Protein AF-A0A2V7S3F6-F1 (afdb_monomer_lite)

Radius of gyration: 14.81 Å; chains: 1; bounding box: 33×21×45 Å

Structure (mmCIF, N/CA/C/O backbone):
data_AF-A0A2V7S3F6-F1
#
_entry.id   AF-A0A2V7S3F6-F1
#
loop_
_atom_site.group_PDB
_atom_site.id
_atom_site.type_symbol
_atom_site.label_atom_id
_atom_site.label_alt_id
_atom_site.label_comp_id
_atom_site.label_asym_id
_atom_site.label_entity_id
_atom_site.label_seq_id
_atom_site.pdbx_PDB_ins_code
_atom_site.Cartn_x
_atom_site.Cartn_y
_atom_site.Cartn_z
_atom_site.occupancy
_atom_site.B_iso_or_equiv
_atom_site.auth_seq_id
_atom_site.auth_comp_id
_atom_site.auth_asym_id
_atom_site.auth_atom_id
_atom_site.pdbx_PDB_model_num
ATOM 1 N N . MET A 1 1 ? -8.929 11.923 28.134 1.00 72.19 1 MET A N 1
ATOM 2 C CA . MET A 1 1 ? -8.927 10.484 27.789 1.00 72.19 1 MET A CA 1
ATOM 3 C C . MET A 1 1 ? -8.896 10.377 26.276 1.00 72.19 1 MET A C 1
ATOM 5 O O . MET A 1 1 ? -9.654 11.090 25.635 1.00 72.19 1 MET A O 1
ATOM 9 N N . ILE A 1 2 ? -7.980 9.589 25.711 1.00 77.00 2 ILE A N 1
ATOM 10 C CA . ILE A 1 2 ? -7.902 9.383 24.257 1.00 77.00 2 ILE A CA 1
ATOM 11 C C . ILE A 1 2 ? -9.073 8.491 23.841 1.00 77.00 2 ILE A C 1
ATOM 13 O O . ILE A 1 2 ? -9.258 7.418 24.416 1.00 77.00 2 ILE A O 1
ATOM 17 N N . ASP A 1 3 ? -9.858 8.935 22.860 1.00 84.69 3 ASP A N 1
ATOM 18 C CA . ASP A 1 3 ? -10.910 8.117 22.262 1.00 84.69 3 ASP A CA 1
ATOM 19 C C . ASP A 1 3 ? -10.270 7.084 21.328 1.00 84.69 3 ASP A C 1
ATOM 21 O O . ASP A 1 3 ? -9.844 7.388 20.212 1.00 84.69 3 ASP A O 1
ATOM 25 N N . ARG A 1 4 ? -10.174 5.850 21.824 1.00 83.81 4 ARG A N 1
ATOM 26 C CA . ARG A 1 4 ? -9.542 4.728 21.127 1.00 83.81 4 ARG A CA 1
ATOM 27 C C . ARG A 1 4 ? -10.202 4.430 19.777 1.00 83.81 4 ARG A C 1
ATOM 29 O O . ARG A 1 4 ? -9.500 4.017 18.860 1.00 83.81 4 ARG A O 1
ATOM 36 N N . ARG A 1 5 ? -11.500 4.712 19.637 1.00 84.38 5 ARG A N 1
ATOM 37 C CA . ARG A 1 5 ? -12.261 4.489 18.399 1.00 84.38 5 ARG A CA 1
ATOM 38 C C . ARG A 1 5 ? -11.853 5.489 17.333 1.00 84.38 5 ARG A C 1
ATOM 40 O O . ARG A 1 5 ? -11.540 5.122 16.206 1.00 84.38 5 ARG A O 1
ATOM 47 N N . LYS A 1 6 ? -11.751 6.761 17.726 1.00 87.00 6 LYS A N 1
ATOM 48 C CA . LYS A 1 6 ? -11.267 7.822 16.838 1.00 87.00 6 LYS A CA 1
ATOM 49 C C . LYS A 1 6 ? -9.832 7.558 16.375 1.00 87.00 6 LYS A C 1
ATOM 51 O O . LYS A 1 6 ? -9.512 7.815 15.220 1.00 87.00 6 LYS A O 1
ATOM 56 N N . VAL A 1 7 ? -8.987 7.008 17.251 1.00 89.62 7 VAL A N 1
ATOM 57 C CA . VAL A 1 7 ? -7.617 6.601 16.897 1.00 89.62 7 VAL A CA 1
ATOM 58 C C . VAL A 1 7 ? -7.608 5.435 15.907 1.00 89.62 7 VAL A C 1
ATOM 60 O O . VAL A 1 7 ? -6.878 5.509 14.925 1.00 89.62 7 VAL A O 1
ATOM 63 N N . GLN A 1 8 ? -8.415 4.391 16.115 1.00 88.75 8 GLN A N 1
ATOM 64 C CA . GLN A 1 8 ? -8.503 3.261 15.177 1.00 88.75 8 GLN A CA 1
ATOM 65 C C . GLN A 1 8 ? -8.984 3.696 13.793 1.00 88.75 8 GLN A C 1
ATOM 67 O O . GLN A 1 8 ? -8.366 3.326 12.800 1.00 88.75 8 GLN A O 1
ATOM 72 N N . ARG A 1 9 ? -9.999 4.562 13.732 1.00 90.38 9 ARG A N 1
ATOM 73 C CA . ARG A 1 9 ? -10.497 5.114 12.470 1.00 90.38 9 ARG A CA 1
ATOM 74 C C . ARG A 1 9 ? -9.431 5.914 11.718 1.00 90.38 9 ARG A C 1
ATOM 76 O O . ARG A 1 9 ? -9.215 5.679 10.536 1.00 90.38 9 ARG A O 1
ATOM 83 N N . LEU A 1 10 ? -8.726 6.811 12.413 1.00 93.00 10 LEU A N 1
ATOM 84 C CA . LEU A 1 10 ? -7.630 7.594 11.824 1.00 93.00 10 LEU A CA 1
ATOM 85 C C . LEU A 1 10 ? -6.474 6.705 11.348 1.00 93.00 10 LEU A C 1
ATOM 87 O O . LEU A 1 10 ? -5.862 6.980 10.317 1.00 93.00 10 LEU A O 1
ATOM 91 N N . LEU A 1 11 ? -6.170 5.637 12.090 1.00 93.88 11 LEU A N 1
ATOM 92 C CA . LEU A 1 11 ? -5.173 4.650 11.682 1.00 93.88 11 LEU A CA 1
ATOM 93 C C . LEU A 1 11 ? -5.623 3.886 10.433 1.00 93.88 11 LEU A C 1
ATOM 95 O O . LEU A 1 11 ? -4.824 3.746 9.513 1.00 93.88 11 LEU A O 1
ATOM 99 N N . GLY A 1 12 ? -6.879 3.436 10.377 1.00 93.94 12 GLY A N 1
ATOM 100 C CA . GLY A 1 12 ? -7.450 2.765 9.209 1.00 93.94 12 GLY A CA 1
ATOM 101 C C . GLY A 1 12 ? -7.391 3.639 7.956 1.00 93.94 12 GLY A C 1
ATOM 102 O O . GLY A 1 12 ? -6.859 3.208 6.933 1.00 93.94 12 GLY A O 1
ATOM 103 N N . GLU A 1 13 ? -7.819 4.899 8.071 1.00 94.75 13 GLU A N 1
ATOM 104 C CA . GLU A 1 13 ? -7.736 5.904 7.002 1.00 94.75 13 GLU A CA 1
ATOM 105 C C . GLU A 1 13 ? -6.290 6.112 6.531 1.00 94.75 13 GLU A C 1
ATOM 107 O O . GLU A 1 13 ? -5.998 6.017 5.341 1.00 94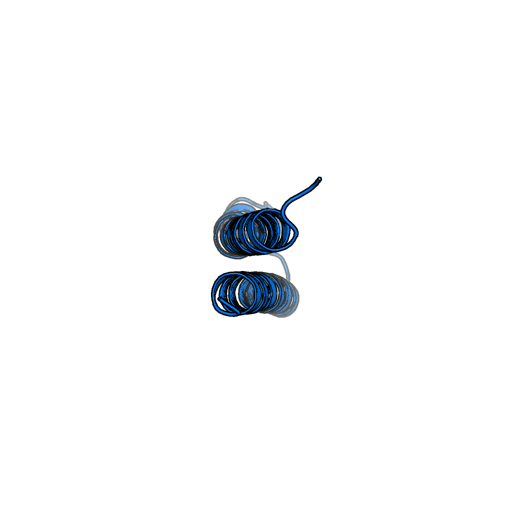.75 13 GLU A O 1
ATOM 112 N N . THR A 1 14 ? -5.357 6.282 7.471 1.00 95.81 14 THR A N 1
ATOM 113 C CA . THR A 1 14 ? -3.936 6.485 7.149 1.00 95.81 14 THR A CA 1
ATOM 114 C C . THR A 1 14 ? -3.327 5.266 6.44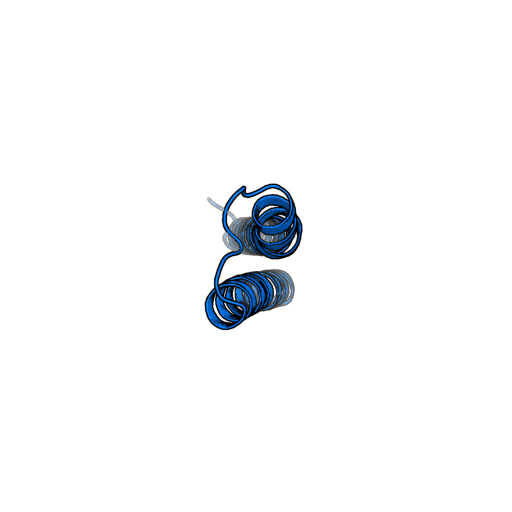9 1.00 95.81 14 THR A C 1
ATOM 116 O O . THR A 1 14 ? -2.596 5.407 5.469 1.00 95.81 14 THR A O 1
ATOM 119 N N . ILE A 1 15 ? -3.622 4.056 6.932 1.00 95.94 15 ILE A N 1
ATOM 120 C CA . ILE A 1 15 ? -3.122 2.803 6.346 1.00 95.94 15 ILE A CA 1
ATOM 121 C C . ILE A 1 15 ? -3.687 2.614 4.933 1.00 95.94 15 ILE A C 1
ATOM 123 O O . ILE A 1 15 ? -2.943 2.250 4.016 1.00 95.94 15 ILE A O 1
ATOM 127 N N . ARG A 1 16 ? -4.979 2.902 4.741 1.00 96.69 16 ARG A N 1
ATOM 128 C CA . ARG A 1 16 ? -5.636 2.847 3.433 1.00 96.69 16 ARG A CA 1
ATOM 129 C C . ARG A 1 16 ? -4.981 3.810 2.450 1.00 96.69 16 ARG A C 1
ATOM 131 O O . ARG A 1 16 ? -4.648 3.401 1.338 1.00 96.69 16 ARG A O 1
ATOM 138 N N . ASP A 1 17 ? -4.753 5.049 2.866 1.00 96.94 17 ASP A N 1
ATOM 139 C CA . ASP A 1 17 ? -4.159 6.079 2.016 1.00 96.94 17 ASP A CA 1
ATOM 140 C C . ASP A 1 17 ? -2.723 5.720 1.613 1.00 96.94 17 ASP A C 1
ATOM 142 O O . ASP A 1 17 ? -2.369 5.834 0.439 1.00 96.94 17 ASP A O 1
ATOM 146 N N . ILE A 1 18 ? -1.917 5.177 2.533 1.00 96.12 18 ILE A N 1
ATOM 147 C CA . ILE A 1 18 ? -0.589 4.631 2.204 1.00 96.12 18 ILE A CA 1
ATOM 148 C C . ILE A 1 18 ? -0.707 3.516 1.157 1.00 96.12 18 ILE A C 1
ATOM 150 O O . ILE A 1 18 ? 0.052 3.498 0.186 1.00 96.12 18 ILE A O 1
ATOM 154 N N . GLY A 1 19 ? -1.663 2.601 1.323 1.00 96.31 19 GLY A N 1
ATOM 155 C CA . GLY A 1 19 ? -1.920 1.541 0.352 1.00 96.31 19 GLY A CA 1
ATOM 156 C C . GLY A 1 19 ? -2.270 2.083 -1.039 1.00 96.31 19 GLY A C 1
ATOM 157 O O . GLY A 1 19 ? -1.698 1.627 -2.031 1.00 96.31 19 GLY A O 1
ATOM 158 N N . ILE A 1 20 ? -3.133 3.103 -1.122 1.00 96.56 20 ILE A N 1
ATOM 159 C CA . ILE A 1 20 ? -3.483 3.780 -2.384 1.00 96.56 20 ILE A CA 1
ATOM 160 C C . ILE A 1 20 ? -2.242 4.413 -3.017 1.00 96.56 20 ILE A C 1
ATOM 162 O O . ILE A 1 20 ? -2.004 4.222 -4.211 1.00 96.56 20 ILE A O 1
ATOM 166 N N . LEU A 1 21 ? -1.425 5.119 -2.230 1.00 96.56 21 LEU A N 1
ATOM 167 C CA . LEU A 1 21 ? -0.189 5.722 -2.726 1.00 96.56 21 LEU A CA 1
ATOM 168 C C . LEU A 1 21 ? 0.745 4.662 -3.323 1.00 96.56 21 LEU A C 1
ATOM 170 O O . LEU A 1 21 ? 1.267 4.866 -4.414 1.00 96.56 21 LEU A O 1
ATOM 174 N N . ILE A 1 22 ? 0.907 3.508 -2.675 1.00 95.19 22 ILE A N 1
ATOM 175 C CA . ILE A 1 22 ? 1.739 2.411 -3.192 1.00 95.19 22 ILE A CA 1
ATOM 176 C C . ILE A 1 22 ? 1.182 1.863 -4.514 1.00 95.19 22 ILE A C 1
ATOM 178 O O . ILE A 1 22 ? 1.937 1.695 -5.472 1.00 95.19 22 ILE A O 1
ATOM 182 N N . VAL A 1 23 ? -0.128 1.602 -4.589 1.00 96.12 23 VAL A N 1
ATOM 183 C CA . VAL A 1 23 ? -0.768 1.022 -5.786 1.00 96.12 23 VAL A CA 1
ATOM 184 C C . VAL A 1 23 ? -0.749 1.985 -6.974 1.00 96.12 23 VAL A C 1
ATOM 186 O O . VAL A 1 23 ? -0.651 1.535 -8.112 1.00 96.12 23 VAL A O 1
ATOM 189 N N . VAL A 1 24 ? -0.827 3.295 -6.736 1.00 95.00 24 VAL A N 1
ATOM 190 C CA . VAL A 1 24 ? -0.802 4.303 -7.804 1.00 95.00 24 VAL A CA 1
ATOM 191 C C . VAL A 1 24 ? 0.632 4.650 -8.194 1.00 95.00 24 VAL A C 1
ATOM 193 O O . VAL A 1 24 ? 0.992 4.566 -9.369 1.00 95.00 24 VAL A O 1
ATOM 196 N N . PHE A 1 25 ? 1.464 5.023 -7.221 1.00 93.88 25 PHE A N 1
ATOM 197 C CA . PHE A 1 25 ? 2.804 5.537 -7.490 1.00 93.88 25 PHE A CA 1
ATOM 198 C C . PHE A 1 25 ? 3.834 4.443 -7.750 1.00 93.88 25 PHE A C 1
ATOM 200 O O . PHE A 1 25 ? 4.746 4.689 -8.527 1.00 93.88 25 PHE A O 1
ATOM 207 N N . GLY A 1 26 ? 3.697 3.239 -7.189 1.00 90.50 26 GLY A N 1
ATOM 208 C CA . GLY A 1 26 ? 4.626 2.135 -7.461 1.00 90.50 26 GLY A CA 1
ATOM 209 C C . GLY A 1 26 ? 4.680 1.760 -8.951 1.00 90.50 26 GLY A C 1
ATOM 210 O O . GLY A 1 26 ? 5.757 1.786 -9.549 1.00 90.50 26 GLY A O 1
ATOM 211 N N . PRO A 1 27 ? 3.534 1.467 -9.593 1.00 89.56 27 PRO A N 1
ATOM 212 C CA . PRO A 1 27 ? 3.474 1.242 -11.033 1.00 89.56 27 PRO A CA 1
ATOM 213 C C . PRO A 1 27 ? 3.874 2.467 -11.846 1.00 89.56 27 PRO A C 1
ATOM 215 O O . PRO A 1 27 ? 4.597 2.329 -12.829 1.00 89.56 27 PRO A O 1
ATOM 218 N N . LEU A 1 28 ? 3.428 3.658 -11.441 1.00 91.44 28 LEU A N 1
ATOM 219 C CA . LEU A 1 28 ? 3.744 4.893 -12.152 1.00 91.44 28 LEU A CA 1
ATOM 220 C C . LEU A 1 28 ? 5.254 5.162 -12.163 1.00 91.44 28 LEU A C 1
ATOM 222 O O . LEU A 1 28 ? 5.800 5.445 -13.222 1.00 91.44 28 LEU A O 1
ATOM 226 N N . ASP A 1 29 ? 5.942 4.988 -11.037 1.00 90.50 29 ASP A N 1
ATOM 227 C CA . ASP A 1 29 ? 7.397 5.119 -10.948 1.00 90.50 29 ASP A CA 1
ATOM 228 C C . ASP A 1 29 ? 8.102 4.100 -11.856 1.00 90.50 29 ASP A C 1
ATOM 230 O O . ASP A 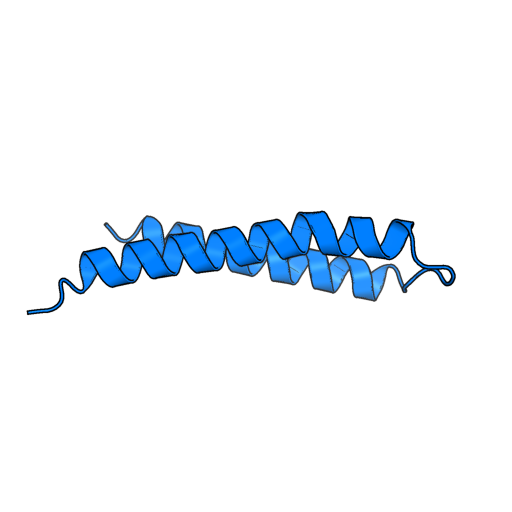1 29 ? 8.954 4.464 -12.666 1.00 90.50 29 ASP A O 1
ATOM 234 N N . ALA A 1 30 ? 7.654 2.841 -11.844 1.00 89.81 30 ALA A N 1
ATOM 235 C CA . ALA A 1 30 ? 8.171 1.800 -12.729 1.00 89.81 30 ALA A CA 1
ATOM 236 C C . ALA A 1 30 ? 8.021 2.115 -14.231 1.00 89.81 30 ALA A C 1
ATOM 238 O O . ALA A 1 30 ? 8.838 1.654 -15.029 1.00 89.81 30 ALA A O 1
ATOM 239 N N . PHE A 1 31 ? 7.010 2.896 -14.631 1.00 87.62 31 PHE A N 1
ATOM 240 C CA . PHE A 1 31 ? 6.861 3.357 -16.018 1.00 87.62 31 PHE A CA 1
ATOM 241 C C . PHE A 1 31 ? 7.907 4.401 -16.423 1.00 87.62 31 PHE A C 1
ATOM 243 O O . PHE A 1 31 ? 8.272 4.459 -17.599 1.00 87.62 31 PHE A O 1
ATOM 250 N N . PHE A 1 32 ? 8.385 5.216 -15.482 1.00 90.38 32 PHE A N 1
ATOM 251 C CA . PHE A 1 32 ? 9.372 6.268 -15.742 1.00 90.38 32 PHE A CA 1
ATOM 252 C C . PHE A 1 32 ? 10.819 5.825 -15.484 1.00 90.38 32 PHE A C 1
ATOM 254 O O . PHE A 1 32 ? 11.754 6.547 -15.839 1.00 90.38 32 PHE A O 1
ATOM 261 N N . GLN A 1 33 ? 11.032 4.635 -14.917 1.00 87.44 33 GLN A N 1
ATOM 262 C CA . GLN A 1 33 ? 12.367 4.078 -14.721 1.00 87.44 33 GLN A CA 1
ATOM 263 C C . GLN A 1 33 ? 13.031 3.688 -16.053 1.00 87.44 33 GLN A C 1
ATOM 265 O O . GLN A 1 33 ? 12.421 3.117 -16.958 1.00 87.44 33 GLN A O 1
ATOM 270 N N . LYS A 1 34 ? 14.332 3.991 -16.163 1.00 83.62 34 LYS A N 1
ATOM 271 C CA . LYS A 1 34 ? 15.156 3.688 -17.347 1.00 83.62 34 LYS A CA 1
ATOM 272 C C . LYS A 1 34 ? 15.322 2.181 -17.567 1.00 83.62 34 LYS A C 1
ATOM 274 O O . LYS A 1 34 ? 15.392 1.728 -18.708 1.00 83.62 34 LYS A O 1
ATOM 279 N N . GLU A 1 35 ? 15.379 1.420 -16.481 1.00 86.19 35 GLU A N 1
ATOM 280 C CA . GLU A 1 35 ? 15.375 -0.038 -16.489 1.00 86.19 35 GLU A CA 1
ATOM 281 C C . GLU A 1 35 ? 14.001 -0.519 -16.043 1.00 86.19 35 GLU A C 1
ATOM 283 O O . GLU A 1 35 ? 13.472 -0.053 -15.037 1.00 86.19 35 GLU A O 1
ATOM 288 N N . ARG A 1 36 ? 13.401 -1.441 -16.802 1.00 81.19 36 ARG A N 1
ATOM 289 C CA . ARG A 1 36 ? 12.080 -1.960 -16.452 1.00 81.19 36 ARG A CA 1
ATOM 290 C C . ARG A 1 36 ? 12.217 -2.898 -15.253 1.00 81.19 36 ARG A C 1
ATOM 292 O O . ARG A 1 36 ? 12.908 -3.912 -15.385 1.00 81.19 36 ARG A O 1
ATOM 299 N N . PRO A 1 37 ? 11.554 -2.620 -14.118 1.00 82.12 37 PRO A N 1
ATOM 300 C CA . PRO A 1 37 ? 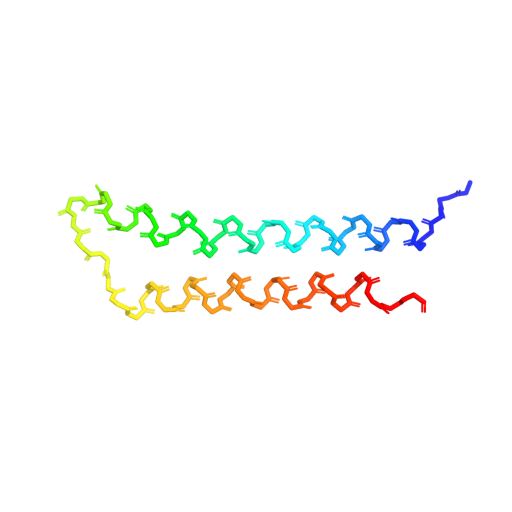11.557 -3.551 -13.003 1.00 82.12 37 PRO A CA 1
ATOM 301 C C . PRO A 1 37 ? 10.888 -4.867 -13.408 1.00 82.12 37 PRO A C 1
ATOM 303 O O . PRO A 1 37 ? 10.037 -4.922 -14.301 1.00 82.12 37 PRO A O 1
ATOM 306 N N . SER A 1 38 ? 11.280 -5.950 -12.736 1.00 89.62 38 SER A N 1
ATOM 307 C CA . SER A 1 38 ? 10.662 -7.259 -12.943 1.00 89.62 38 SER A CA 1
ATOM 308 C C . SER A 1 38 ? 9.155 -7.177 -12.708 1.00 89.62 38 SER A C 1
ATOM 310 O O . SER A 1 38 ? 8.705 -6.650 -11.689 1.00 89.62 38 SER A O 1
ATOM 312 N N . PHE A 1 39 ? 8.376 -7.768 -13.616 1.00 89.62 39 PHE A N 1
ATOM 313 C CA . PHE A 1 39 ? 6.923 -7.872 -13.475 1.00 89.62 39 PHE A CA 1
ATOM 314 C C . PHE A 1 39 ? 6.518 -8.487 -12.129 1.00 89.62 39 PHE A C 1
ATOM 316 O O . PHE A 1 39 ? 5.561 -8.040 -11.505 1.00 89.62 39 PHE A O 1
ATOM 323 N N . LEU A 1 40 ? 7.284 -9.472 -11.647 1.00 92.44 40 LEU A N 1
ATOM 324 C CA . LEU A 1 40 ? 7.028 -10.129 -10.367 1.00 92.44 40 LEU A CA 1
ATOM 325 C C . LEU A 1 40 ? 7.200 -9.164 -9.187 1.00 92.44 40 LEU A C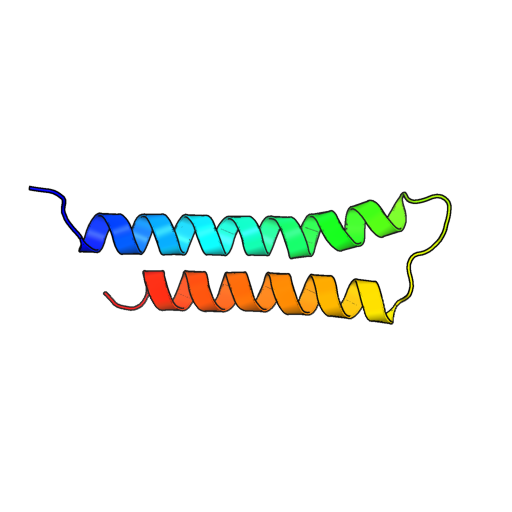 1
ATOM 327 O O . LEU A 1 40 ? 6.402 -9.184 -8.254 1.00 92.44 40 LEU A O 1
ATOM 331 N N . LEU A 1 41 ? 8.205 -8.288 -9.250 1.00 90.06 41 LEU A N 1
ATOM 332 C CA . LEU A 1 41 ? 8.424 -7.263 -8.232 1.00 90.06 41 LEU A CA 1
ATOM 333 C C . LEU A 1 41 ? 7.289 -6.233 -8.247 1.00 90.06 41 LEU A C 1
ATOM 335 O O . LEU A 1 41 ? 6.762 -5.892 -7.192 1.00 90.06 41 LEU A O 1
ATOM 339 N N . LEU A 1 42 ? 6.850 -5.812 -9.436 1.00 91.25 42 LEU A N 1
ATOM 340 C CA . LEU A 1 42 ? 5.716 -4.900 -9.580 1.00 91.25 42 LEU A CA 1
ATOM 341 C C . LEU A 1 42 ? 4.418 -5.503 -9.022 1.00 91.25 42 LEU A C 1
ATOM 343 O O . LEU A 1 42 ? 3.686 -4.842 -8.288 1.00 91.25 42 LEU A O 1
ATOM 347 N N . ALA A 1 43 ? 4.154 -6.774 -9.334 1.00 94.00 43 ALA A N 1
ATOM 348 C CA . ALA A 1 43 ? 2.986 -7.494 -8.846 1.00 94.00 43 ALA A CA 1
ATOM 349 C C . ALA A 1 43 ? 2.986 -7.615 -7.314 1.00 94.00 43 ALA A C 1
ATOM 351 O O . ALA A 1 43 ? 1.942 -7.430 -6.691 1.00 94.00 43 ALA A O 1
ATOM 352 N N . LEU A 1 44 ? 4.150 -7.862 -6.699 1.00 95.31 44 LEU A N 1
ATOM 353 C CA . LEU A 1 44 ? 4.292 -7.887 -5.239 1.00 95.31 44 LEU A CA 1
ATOM 354 C C . LEU A 1 44 ? 4.011 -6.522 -4.606 1.00 95.31 44 LEU A C 1
ATOM 356 O O . LEU A 1 44 ? 3.300 -6.458 -3.605 1.00 95.31 44 LEU A O 1
ATOM 360 N N . VAL A 1 45 ? 4.521 -5.437 -5.195 1.00 94.06 45 VAL A N 1
ATOM 361 C CA . VAL A 1 45 ? 4.263 -4.069 -4.714 1.00 94.06 45 VAL A CA 1
ATOM 362 C C . VAL A 1 45 ? 2.767 -3.755 -4.751 1.00 94.06 45 VAL A C 1
ATOM 364 O O . VAL A 1 45 ? 2.211 -3.290 -3.756 1.00 94.06 45 VAL A O 1
ATOM 367 N N . VAL A 1 46 ? 2.094 -4.070 -5.862 1.00 95.50 46 VAL A N 1
ATOM 368 C CA . VAL A 1 46 ? 0.644 -3.863 -5.995 1.00 95.50 46 VAL A CA 1
ATOM 369 C C . VAL A 1 46 ? -0.127 -4.724 -4.994 1.00 95.50 46 VAL A C 1
ATOM 371 O O . VAL A 1 46 ? -1.013 -4.212 -4.313 1.00 95.50 46 VAL A O 1
ATOM 374 N N . ALA A 1 47 ? 0.223 -6.005 -4.850 1.00 96.75 47 ALA A N 1
ATOM 375 C CA . ALA A 1 47 ? -0.424 -6.898 -3.890 1.00 96.75 47 ALA A CA 1
ATOM 376 C C . ALA A 1 47 ? -0.286 -6.390 -2.444 1.00 96.75 47 ALA A C 1
ATOM 378 O O . ALA A 1 47 ? -1.250 -6.427 -1.680 1.00 96.75 47 ALA A O 1
ATOM 379 N N . PHE A 1 48 ? 0.886 -5.868 -2.079 1.00 95.75 48 PHE A N 1
ATOM 380 C CA . PHE A 1 48 ? 1.132 -5.307 -0.754 1.00 95.75 48 PHE A CA 1
ATOM 381 C C . PHE A 1 48 ? 0.334 -4.018 -0.513 1.00 95.75 48 PHE A C 1
ATOM 383 O O . PHE A 1 48 ? -0.279 -3.856 0.541 1.00 95.75 48 PHE A O 1
ATOM 390 N N . GLY A 1 49 ? 0.265 -3.134 -1.512 1.00 96.19 49 GLY A N 1
ATOM 391 C CA . GLY A 1 49 ? -0.568 -1.935 -1.442 1.00 96.19 49 GLY A CA 1
ATOM 392 C C . GLY A 1 49 ? -2.061 -2.262 -1.304 1.00 96.19 49 GLY A C 1
ATOM 393 O O . GLY A 1 49 ? -2.742 -1.676 -0.465 1.00 96.19 49 GLY A O 1
ATOM 394 N N . LEU A 1 50 ? -2.559 -3.263 -2.039 1.00 97.56 50 LEU A N 1
ATOM 395 C CA . LEU A 1 50 ? -3.936 -3.755 -1.896 1.00 97.56 50 LEU A CA 1
ATOM 396 C C . LEU A 1 50 ? -4.206 -4.336 -0.504 1.00 97.56 50 LEU A C 1
ATOM 398 O O . LEU A 1 50 ? -5.282 -4.116 0.050 1.00 97.56 50 LEU A O 1
ATOM 402 N N . LEU A 1 51 ? -3.234 -5.039 0.080 1.00 97.31 51 LEU A N 1
ATOM 403 C CA . LEU A 1 51 ? -3.348 -5.561 1.439 1.00 97.31 51 LEU A CA 1
ATOM 404 C C . LEU A 1 51 ? -3.470 -4.427 2.465 1.00 97.31 51 LEU A C 1
ATOM 406 O O . LEU A 1 51 ? -4.313 -4.507 3.354 1.00 97.31 51 LEU A O 1
ATOM 410 N N . PHE A 1 52 ? -2.704 -3.345 2.316 1.00 96.12 52 PHE A N 1
ATOM 411 C CA . PHE A 1 52 ? -2.858 -2.153 3.157 1.00 96.12 52 PHE A CA 1
ATOM 412 C C . PHE A 1 52 ? -4.213 -1.476 2.983 1.00 96.12 52 PHE A C 1
ATOM 414 O O . PHE A 1 52 ? -4.843 -1.138 3.980 1.00 96.12 52 PHE A O 1
ATOM 421 N N . ILE A 1 53 ? -4.7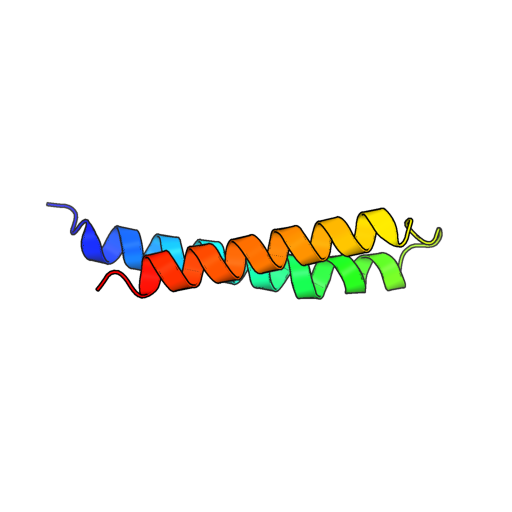15 -1.351 1.754 1.00 96.81 53 ILE A N 1
ATOM 422 C CA . ILE A 1 53 ? -6.068 -0.828 1.520 1.00 96.81 53 ILE A CA 1
ATOM 423 C C . ILE A 1 53 ? -7.104 -1.684 2.255 1.00 96.81 53 ILE A C 1
ATOM 425 O O . ILE A 1 53 ? -7.933 -1.145 2.984 1.00 96.81 53 ILE A O 1
ATOM 429 N N . ALA A 1 54 ? -7.029 -3.009 2.114 1.00 96.88 54 ALA A N 1
ATOM 430 C CA . ALA A 1 54 ? -7.958 -3.925 2.767 1.00 96.88 54 ALA A CA 1
ATOM 431 C C . ALA A 1 54 ? -7.888 -3.827 4.299 1.00 96.88 54 ALA A C 1
ATOM 433 O O . ALA A 1 54 ? -8.923 -3.713 4.950 1.00 96.88 54 ALA A O 1
ATOM 434 N N . VAL A 1 55 ? -6.683 -3.813 4.879 1.00 95.31 55 VAL A N 1
ATOM 435 C CA . VAL A 1 55 ? -6.490 -3.652 6.330 1.00 95.31 55 VAL A CA 1
ATOM 436 C C . VAL A 1 55 ? -7.026 -2.304 6.811 1.00 95.31 55 VAL A C 1
ATOM 438 O O . VAL A 1 55 ? -7.708 -2.254 7.830 1.00 95.31 55 VAL A O 1
ATOM 441 N N . GLY A 1 56 ? -6.761 -1.224 6.074 1.00 93.56 56 GLY A N 1
ATOM 442 C CA . GLY A 1 56 ? -7.261 0.108 6.401 1.00 93.56 56 GLY A CA 1
ATOM 443 C C . GLY A 1 56 ? -8.789 0.172 6.411 1.00 93.56 56 GLY A C 1
ATOM 444 O O . GLY A 1 56 ? -9.365 0.687 7.365 1.00 93.56 56 GLY A O 1
ATOM 445 N N . ILE A 1 57 ? -9.440 -0.436 5.410 1.00 93.75 57 ILE A N 1
ATOM 446 C CA . ILE A 1 57 ? -10.906 -0.547 5.337 1.00 93.75 57 ILE A CA 1
ATOM 447 C C . ILE A 1 57 ? -11.457 -1.373 6.502 1.00 93.75 57 ILE A C 1
ATOM 449 O O . ILE A 1 57 ? -12.446 -0.970 7.100 1.00 93.75 57 ILE A O 1
ATOM 453 N N . ILE A 1 58 ? -10.838 -2.507 6.849 1.00 93.38 58 ILE A N 1
ATOM 454 C CA . ILE A 1 58 ? -11.297 -3.343 7.971 1.00 93.38 58 ILE A CA 1
ATOM 455 C C . ILE A 1 58 ? -11.206 -2.567 9.290 1.00 93.38 58 ILE A C 1
ATOM 457 O O . ILE A 1 58 ? -12.166 -2.550 10.051 1.00 93.38 58 ILE A O 1
ATOM 461 N N . LEU A 1 59 ? -10.089 -1.876 9.536 1.00 89.69 59 LEU A N 1
ATOM 462 C CA . LEU A 1 59 ? -9.896 -1.065 10.744 1.00 89.69 59 LEU A CA 1
ATOM 463 C C . LEU A 1 59 ? -10.846 0.136 10.824 1.00 89.69 59 LEU A C 1
ATOM 465 O O . LEU A 1 59 ? -11.189 0.573 11.919 1.00 89.69 59 LEU A O 1
ATOM 469 N N . GLU A 1 60 ? -11.246 0.685 9.678 1.00 85.88 60 GLU A N 1
ATOM 470 C CA . GLU A 1 60 ? -12.272 1.725 9.592 1.00 85.88 60 GLU A CA 1
ATOM 471 C C . GLU A 1 60 ? -13.685 1.157 9.809 1.00 85.88 60 GLU A C 1
ATOM 473 O O . GLU A 1 60 ? -14.517 1.835 10.404 1.00 85.88 60 GLU A O 1
ATOM 478 N N . ALA A 1 61 ? -13.941 -0.072 9.346 1.00 81.25 61 ALA A N 1
ATOM 479 C CA . ALA A 1 61 ? -15.246 -0.733 9.368 1.00 81.25 61 ALA A CA 1
ATOM 480 C C . ALA A 1 61 ? -15.570 -1.478 10.674 1.00 81.25 61 ALA A C 1
ATOM 482 O O . ALA A 1 61 ? -16.731 -1.823 10.881 1.00 81.25 61 ALA A O 1
ATOM 483 N N . GLU A 1 62 ? -14.595 -1.720 11.557 1.00 69.44 62 GLU A N 1
ATOM 484 C CA . GLU A 1 62 ? -14.808 -2.224 12.929 1.00 69.44 62 GLU A CA 1
ATOM 485 C C . GLU A 1 62 ? -15.487 -1.177 13.861 1.00 69.44 62 GLU A C 1
ATOM 487 O O . GLU A 1 62 ? -15.164 -1.081 15.047 1.00 69.44 62 GLU A O 1
ATOM 492 N N . GLU A 1 63 ? -16.432 -0.392 13.322 1.00 54.22 63 GLU A N 1
ATOM 493 C CA . GLU A 1 63 ? -17.325 0.541 14.039 1.00 54.22 63 GLU A CA 1
ATOM 494 C C . GLU A 1 63 ? -18.224 -0.154 15.078 1.00 54.22 63 GLU A C 1
ATOM 496 O O . GLU A 1 63 ? -18.877 -1.174 14.752 1.00 54.22 63 GLU A O 1
#

Sequence (63 aa):
MIDRRKVQRLLGETIRDIGILIVVFGPLDAFFQKERPSFLLLALVVAFGLLFIAVGIILEAEE

pLDDT: mean 90.42, std 7.57, range [54.22, 97.56]

Secondary structure (DSSP, 8-state):
---HHHHHHHHHHHHHHHHHHHHHHHHHHHHH-SSPPPHHHHHHHHHHHHHHHHHHHHHHH--

Foldseek 3Di:
DDDVLVVLLVVLVVLLVQLVCQLPVVVVVQVVDPDRDDPVVSVVSNVVSVVSNVSSVVSNVVD